Protein AF-A0A920QVP5-F1 (afdb_monomer_lite)

Sequence (103 aa):
MNVLSLTNFWKKDISNYLNSEELILDLLPATHRKVLNTQKNIVSINFMIDKNGKLVQSAHSGKVV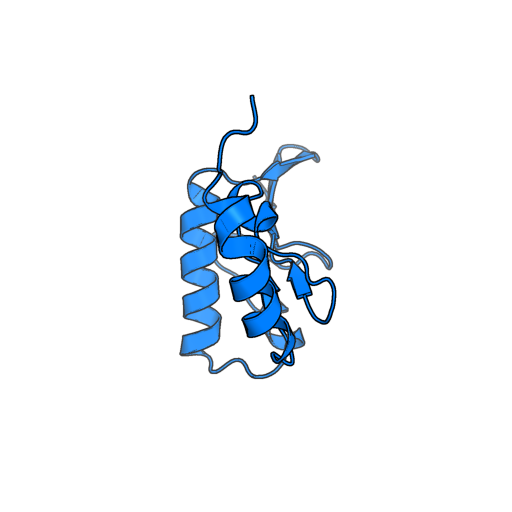KGKFIRFLAQNNIQNINSIKNFEYDGYKWDGHFFIKKM

Secondary structure (DSSP, 8-state):
-----HHHHHHHHHHHHHTT-S-EEE---HHHHTT----TTEEE--EEEEETTEEEE-SHHHHHHHHHHHHHHHHTT--SGGGGGG--BTTEEE-SSSEEEE-

Structure (mmCIF, N/CA/C/O backbone):
data_AF-A0A920QVP5-F1
#
_entry.id   AF-A0A920QVP5-F1
#
loop_
_atom_site.group_PDB
_atom_site.id
_atom_site.type_symbol
_atom_site.label_atom_id
_atom_site.label_alt_id
_atom_site.label_comp_id
_atom_site.label_asym_id
_atom_site.label_entity_id
_atom_site.label_seq_id
_atom_site.pdbx_PDB_ins_code
_atom_site.Cartn_x
_atom_site.Cartn_y
_atom_site.Cartn_z
_atom_site.occupancy
_atom_site.B_iso_or_equiv
_atom_site.auth_seq_id
_atom_site.auth_comp_id
_atom_site.auth_asym_id
_atom_site.auth_atom_id
_atom_site.pdbx_PDB_model_num
ATOM 1 N N . MET A 1 1 ? 28.966 15.685 -8.054 1.00 42.09 1 MET A N 1
ATOM 2 C CA . MET A 1 1 ? 29.360 14.313 -7.671 1.00 42.09 1 MET A CA 1
ATOM 3 C C . MET A 1 1 ? 28.251 13.377 -8.144 1.00 42.09 1 MET A C 1
ATOM 5 O O . MET A 1 1 ? 27.182 13.381 -7.546 1.00 42.09 1 MET A O 1
ATOM 9 N N . ASN A 1 2 ? 28.434 12.677 -9.269 1.00 53.38 2 ASN A N 1
ATOM 10 C CA . ASN A 1 2 ? 27.469 11.669 -9.729 1.00 53.38 2 ASN A CA 1
ATOM 11 C C . ASN A 1 2 ? 27.657 10.422 -8.865 1.00 53.38 2 ASN A C 1
ATOM 13 O O . ASN A 1 2 ? 28.415 9.519 -9.204 1.00 53.38 2 ASN A O 1
ATOM 17 N N . VAL A 1 3 ? 27.032 10.420 -7.689 1.00 60.25 3 VAL A N 1
ATOM 18 C CA . VAL A 1 3 ? 27.023 9.239 -6.831 1.00 60.25 3 VAL A CA 1
ATOM 19 C C . VAL A 1 3 ? 26.119 8.218 -7.512 1.00 60.25 3 VAL A C 1
ATOM 21 O O . VAL A 1 3 ? 24.911 8.437 -7.635 1.00 60.25 3 VAL A O 1
ATOM 24 N N . LEU A 1 4 ? 26.708 7.124 -7.997 1.00 66.19 4 LEU A N 1
ATOM 25 C CA . LEU A 1 4 ? 25.973 5.951 -8.463 1.00 66.19 4 LEU A CA 1
ATOM 26 C C . LEU A 1 4 ? 25.144 5.418 -7.292 1.00 66.19 4 LEU A C 1
ATOM 28 O O . LEU A 1 4 ? 25.635 4.686 -6.437 1.00 66.19 4 LEU A O 1
ATOM 32 N N . SER A 1 5 ? 23.887 5.847 -7.211 1.00 86.31 5 SER A N 1
ATOM 33 C CA . SER A 1 5 ? 22.958 5.329 -6.216 1.00 86.31 5 SER A CA 1
ATOM 34 C C . SER A 1 5 ? 22.372 4.015 -6.716 1.00 86.31 5 SER A C 1
ATOM 36 O O . SER A 1 5 ? 21.990 3.907 -7.883 1.00 86.31 5 SER A O 1
ATOM 38 N N . LEU A 1 6 ? 22.241 3.033 -5.820 1.00 88.31 6 LEU A N 1
ATOM 39 C CA . LEU A 1 6 ? 21.532 1.782 -6.112 1.00 88.31 6 LEU A CA 1
ATOM 40 C C . LEU A 1 6 ? 20.119 2.055 -6.638 1.00 88.31 6 LEU A C 1
ATOM 42 O O . LEU A 1 6 ? 19.646 1.356 -7.526 1.00 88.31 6 LEU A O 1
ATOM 46 N N . THR A 1 7 ? 19.478 3.115 -6.138 1.00 88.44 7 THR A N 1
ATOM 47 C CA . THR A 1 7 ? 18.193 3.590 -6.646 1.00 88.44 7 THR A CA 1
ATOM 48 C C . THR A 1 7 ? 18.269 3.899 -8.135 1.00 88.44 7 THR A C 1
ATOM 50 O O . THR A 1 7 ? 17.463 3.372 -8.885 1.00 88.44 7 THR A O 1
ATOM 53 N N . ASN A 1 8 ? 19.228 4.715 -8.581 1.00 88.94 8 ASN A N 1
ATOM 54 C CA . ASN A 1 8 ? 19.354 5.071 -9.997 1.00 88.94 8 ASN A CA 1
ATOM 55 C C . ASN A 1 8 ? 19.748 3.869 -10.859 1.00 88.94 8 ASN A C 1
ATOM 57 O O . ASN A 1 8 ? 19.247 3.752 -11.973 1.00 88.94 8 ASN A O 1
ATOM 61 N N . PHE A 1 9 ? 20.603 2.988 -10.334 1.00 91.38 9 PHE A N 1
ATOM 62 C CA . PHE A 1 9 ? 21.024 1.770 -11.021 1.00 91.38 9 PHE A CA 1
ATOM 63 C C . PHE A 1 9 ? 19.833 0.839 -11.301 1.00 91.38 9 PHE A C 1
ATOM 65 O O . PHE A 1 9 ? 19.585 0.494 -12.449 1.00 91.38 9 PHE A O 1
ATOM 72 N N . TRP A 1 10 ? 19.034 0.517 -10.278 1.00 91.81 10 TRP A N 1
ATOM 73 C CA . TRP A 1 10 ? 17.922 -0.437 -10.395 1.00 91.81 10 TRP A CA 1
ATOM 74 C C . TRP A 1 10 ? 16.606 0.161 -10.897 1.00 91.81 10 TRP A C 1
ATOM 76 O O . TRP A 1 10 ? 15.673 -0.580 -11.210 1.00 91.81 10 TRP A O 1
ATOM 86 N N . LYS A 1 11 ? 16.497 1.495 -10.974 1.00 90.75 11 LYS A N 1
ATOM 87 C CA . LYS A 1 11 ? 15.243 2.192 -11.302 1.00 90.75 11 LYS A CA 1
ATOM 88 C C . LYS A 1 11 ? 14.605 1.678 -12.586 1.00 90.75 11 LYS A C 1
ATOM 90 O O . LYS A 1 11 ? 13.395 1.459 -12.612 1.00 90.75 11 LYS A O 1
ATOM 95 N N . LYS A 1 12 ? 15.400 1.497 -13.644 1.00 90.81 12 LYS A N 1
ATOM 96 C CA . LYS A 1 12 ? 14.901 1.049 -14.950 1.00 90.81 12 LYS A CA 1
ATOM 97 C C . LYS A 1 12 ? 14.350 -0.375 -14.872 1.00 90.81 12 LYS A C 1
ATOM 99 O O . LYS A 1 12 ? 13.217 -0.599 -15.286 1.00 90.81 12 LYS A O 1
ATOM 104 N N . ASP A 1 13 ? 15.120 -1.298 -14.308 1.00 92.69 13 ASP A N 1
ATOM 105 C CA . ASP A 1 13 ? 14.774 -2.721 -14.302 1.00 92.69 13 ASP A CA 1
ATOM 106 C C . ASP A 1 13 ? 13.554 -3.002 -13.424 1.00 92.69 13 ASP A C 1
ATOM 108 O O . ASP A 1 13 ? 12.603 -3.639 -13.875 1.00 92.69 13 ASP A O 1
ATOM 112 N N . ILE A 1 14 ? 13.519 -2.433 -12.213 1.00 91.69 14 ILE A N 1
ATOM 113 C CA . ILE A 1 14 ? 12.372 -2.572 -11.304 1.00 91.69 14 ILE A CA 1
ATOM 114 C C . ILE A 1 14 ? 11.114 -1.954 -11.923 1.00 91.69 14 ILE A C 1
ATOM 116 O O . ILE A 1 14 ? 10.045 -2.559 -11.879 1.00 91.69 14 ILE A O 1
ATOM 120 N N . SER A 1 15 ? 11.225 -0.766 -12.526 1.00 89.31 15 SER A N 1
ATOM 121 C CA . SER A 1 15 ? 10.061 -0.116 -13.144 1.00 89.31 15 SER A CA 1
ATOM 122 C C . SER A 1 15 ? 9.528 -0.912 -14.333 1.00 89.31 15 SER A C 1
ATOM 124 O O . SER A 1 15 ? 8.317 -1.035 -14.482 1.00 89.31 15 SER A O 1
ATOM 126 N N . ASN A 1 16 ? 10.411 -1.470 -15.164 1.00 90.12 16 ASN A N 1
ATOM 127 C CA . ASN A 1 16 ? 10.011 -2.287 -16.307 1.00 90.12 16 ASN A CA 1
ATOM 128 C C . ASN A 1 16 ? 9.325 -3.585 -15.879 1.00 90.12 16 ASN A C 1
ATOM 130 O O . ASN A 1 16 ? 8.312 -3.938 -16.472 1.00 90.12 16 ASN A O 1
ATOM 134 N N . TYR A 1 17 ? 9.841 -4.252 -14.844 1.00 90.50 17 TYR A N 1
ATOM 135 C CA . TYR A 1 17 ? 9.213 -5.446 -14.277 1.00 90.50 17 TYR A CA 1
ATOM 136 C C . TYR A 1 17 ? 7.780 -5.143 -13.813 1.00 90.50 17 TYR A C 1
ATOM 138 O O . TYR A 1 17 ? 6.821 -5.785 -14.237 1.00 90.50 17 TYR A O 1
ATOM 146 N N . LEU A 1 18 ? 7.627 -4.075 -13.027 1.00 90.31 18 LEU A N 1
ATOM 147 C CA . LEU A 1 18 ? 6.341 -3.676 -12.458 1.00 90.31 18 LEU A CA 1
ATOM 148 C C . LEU A 1 18 ? 5.339 -3.129 -13.487 1.00 90.31 18 LEU A C 1
ATOM 150 O O . LEU A 1 18 ? 4.143 -3.159 -13.233 1.00 90.31 18 LEU A O 1
ATOM 154 N N . ASN A 1 19 ? 5.782 -2.653 -14.654 1.00 88.00 19 ASN A N 1
ATOM 155 C CA . ASN A 1 19 ? 4.877 -2.138 -15.693 1.00 88.00 19 ASN A CA 1
ATOM 156 C C . ASN A 1 19 ? 3.916 -3.192 -16.263 1.00 88.00 19 ASN A C 1
ATOM 158 O O . ASN A 1 19 ? 2.928 -2.815 -16.892 1.00 88.00 19 ASN A O 1
ATOM 162 N N . SER A 1 20 ? 4.230 -4.478 -16.096 1.00 87.81 20 SER A N 1
ATOM 163 C CA . SER A 1 20 ? 3.377 -5.583 -16.543 1.00 87.81 20 SER A CA 1
ATOM 164 C C . SER A 1 20 ? 2.281 -5.960 -15.542 1.00 87.81 20 SER A C 1
ATOM 166 O O . SER A 1 20 ? 1.360 -6.688 -15.901 1.00 87.81 20 SER A O 1
ATOM 168 N N . GLU A 1 21 ? 2.353 -5.444 -14.313 1.00 90.44 21 GLU A N 1
ATOM 169 C CA . GLU A 1 21 ? 1.412 -5.770 -13.246 1.00 90.44 21 GLU A CA 1
ATOM 170 C C . GLU A 1 21 ? 0.087 -5.015 -13.417 1.00 90.44 21 GLU A C 1
AT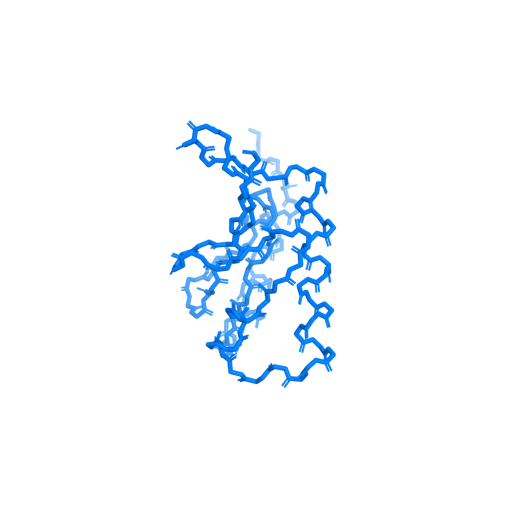OM 172 O O . GLU A 1 21 ? 0.051 -3.814 -13.708 1.00 90.44 21 GLU A O 1
ATOM 177 N N . GLU A 1 22 ? -1.027 -5.711 -13.186 1.00 90.81 22 GLU A N 1
ATOM 178 C CA . GLU A 1 22 ? -2.363 -5.114 -13.275 1.00 90.81 22 GLU A CA 1
ATOM 179 C C . GLU A 1 22 ? -2.606 -4.098 -12.155 1.00 90.81 22 GLU A C 1
ATOM 181 O O . GLU A 1 22 ? -3.228 -3.065 -12.387 1.00 90.81 22 GLU A O 1
ATOM 186 N N . LEU A 1 23 ? -2.103 -4.371 -10.949 1.00 91.00 23 LEU A N 1
ATOM 187 C CA . LEU A 1 23 ? -2.320 -3.558 -9.758 1.00 91.00 23 LEU A CA 1
ATOM 188 C C . LEU A 1 23 ? -1.128 -3.669 -8.809 1.00 91.00 23 LEU A C 1
ATOM 190 O O . LEU A 1 23 ? -0.681 -4.762 -8.470 1.00 91.00 23 LEU A O 1
ATOM 194 N N . ILE A 1 24 ? -0.662 -2.529 -8.306 1.00 91.88 24 ILE A N 1
ATOM 195 C CA . ILE A 1 24 ? 0.449 -2.453 -7.359 1.00 91.88 24 ILE A CA 1
ATOM 196 C C . ILE A 1 24 ? -0.034 -1.770 -6.084 1.00 91.88 24 ILE A C 1
ATOM 198 O O . ILE A 1 24 ? -0.451 -0.611 -6.100 1.00 91.88 24 ILE A O 1
ATOM 202 N N . LEU A 1 25 ? 0.073 -2.459 -4.949 1.00 93.12 25 LEU A N 1
ATOM 203 C CA . LEU A 1 25 ? -0.139 -1.847 -3.637 1.00 93.12 25 LEU A CA 1
ATOM 204 C C . LEU A 1 25 ? 1.188 -1.284 -3.121 1.00 93.12 25 LEU A C 1
ATOM 206 O O . LEU A 1 25 ? 2.091 -2.036 -2.750 1.00 93.12 25 LEU A O 1
ATOM 210 N N . ASP A 1 26 ? 1.317 0.042 -3.076 1.00 92.12 26 ASP A N 1
ATOM 211 C CA . ASP A 1 26 ? 2.530 0.696 -2.582 1.00 92.12 26 ASP A CA 1
ATOM 212 C C . ASP A 1 26 ? 2.492 0.860 -1.058 1.00 92.12 26 ASP A C 1
ATOM 214 O O . ASP A 1 26 ? 1.791 1.716 -0.510 1.00 92.12 26 ASP A O 1
ATOM 218 N N . LEU A 1 27 ? 3.304 0.048 -0.379 1.00 92.31 27 LEU A N 1
ATOM 219 C CA . LEU A 1 27 ? 3.574 0.132 1.056 1.00 92.31 27 LEU A CA 1
ATOM 220 C C . LEU A 1 27 ? 4.989 0.659 1.353 1.00 92.31 27 LEU A C 1
ATOM 222 O O . LEU A 1 27 ? 5.423 0.641 2.512 1.00 92.31 27 LEU A O 1
ATOM 226 N N . LEU A 1 28 ? 5.745 1.124 0.357 1.00 88.88 28 LEU A N 1
ATOM 227 C CA . LEU A 1 28 ? 7.136 1.528 0.544 1.00 88.88 28 LEU A CA 1
ATOM 228 C C . LEU A 1 28 ? 7.249 2.812 1.384 1.00 88.88 28 LEU A C 1
ATOM 230 O O . LEU A 1 28 ? 6.384 3.691 1.352 1.00 88.88 28 LEU A O 1
ATOM 234 N N . PRO A 1 29 ? 8.327 2.970 2.169 1.00 84.94 29 PRO A N 1
ATOM 235 C CA . PRO A 1 29 ? 8.692 4.277 2.693 1.00 84.94 29 PRO A CA 1
ATOM 236 C C . PRO A 1 29 ? 9.208 5.181 1.560 1.00 84.94 29 PRO A C 1
ATOM 238 O O . PRO A 1 29 ? 9.700 4.713 0.530 1.00 84.94 29 PRO A O 1
ATOM 241 N N . ALA A 1 30 ? 9.162 6.497 1.784 1.00 83.25 30 ALA A N 1
ATOM 242 C CA . ALA A 1 30 ? 9.518 7.502 0.778 1.00 83.25 30 ALA A CA 1
ATOM 243 C C . ALA A 1 30 ? 10.945 7.352 0.213 1.00 83.25 30 ALA A C 1
ATOM 245 O O . ALA A 1 30 ? 11.197 7.713 -0.934 1.00 83.25 30 ALA A O 1
ATOM 246 N N . THR A 1 31 ? 11.881 6.806 0.995 1.00 83.69 31 THR A N 1
ATOM 247 C CA . THR A 1 31 ? 13.265 6.558 0.567 1.00 83.69 31 THR A CA 1
ATOM 248 C C . THR A 1 31 ? 13.359 5.499 -0.530 1.00 83.69 31 THR A C 1
ATOM 250 O O . THR A 1 31 ? 14.070 5.712 -1.510 1.00 83.69 31 THR A O 1
ATOM 253 N N . HIS A 1 32 ? 12.617 4.396 -0.400 1.00 87.12 32 HIS A N 1
ATOM 254 C CA . HIS A 1 32 ? 12.620 3.302 -1.376 1.00 87.12 32 HIS A CA 1
ATOM 255 C C . HIS A 1 32 ? 11.703 3.584 -2.566 1.00 87.12 32 HIS A C 1
ATOM 257 O O . HIS A 1 32 ? 12.019 3.174 -3.677 1.00 87.12 32 HIS A O 1
ATOM 263 N N . ARG A 1 33 ? 10.637 4.373 -2.378 1.00 87.81 33 ARG A N 1
ATOM 264 C CA . ARG A 1 33 ? 9.708 4.752 -3.457 1.00 87.81 33 ARG A CA 1
ATOM 265 C C . ARG A 1 33 ? 10.393 5.413 -4.658 1.00 87.81 33 ARG A C 1
ATOM 267 O O . ARG A 1 33 ? 9.923 5.271 -5.777 1.00 87.81 33 ARG A O 1
ATOM 274 N N . LYS A 1 34 ? 11.531 6.090 -4.458 1.00 86.81 34 LYS A N 1
ATOM 275 C CA . LYS A 1 34 ? 12.294 6.769 -5.526 1.00 86.81 34 LYS A CA 1
ATOM 276 C C . LYS A 1 34 ? 12.755 5.841 -6.662 1.00 86.81 34 LYS A C 1
ATOM 278 O O . LYS A 1 34 ? 13.093 6.338 -7.739 1.00 86.81 34 LYS A O 1
ATOM 283 N N . VAL A 1 35 ? 12.794 4.528 -6.415 1.00 87.25 35 VAL A N 1
ATOM 284 C CA . VAL A 1 35 ? 13.153 3.513 -7.416 1.00 87.25 35 VAL A CA 1
ATOM 285 C C . VAL A 1 35 ? 12.017 3.226 -8.400 1.00 87.25 35 VAL A C 1
ATOM 287 O O . VAL A 1 35 ? 12.267 2.700 -9.478 1.00 87.25 35 VAL A O 1
ATOM 290 N N . LEU A 1 36 ? 10.780 3.592 -8.055 1.00 84.75 36 LEU A N 1
ATOM 291 C CA . LEU A 1 36 ? 9.618 3.399 -8.910 1.00 84.75 36 LEU A CA 1
ATOM 292 C C . LEU A 1 36 ? 9.514 4.565 -9.898 1.00 84.75 36 LEU A C 1
ATOM 294 O O . LEU A 1 36 ? 9.476 5.732 -9.506 1.00 84.75 36 LEU A O 1
ATOM 298 N N . ASN A 1 37 ? 9.481 4.243 -11.189 1.00 81.06 37 ASN A N 1
ATOM 299 C CA . ASN A 1 37 ? 9.238 5.180 -12.286 1.00 81.06 37 ASN A CA 1
ATOM 300 C C . ASN A 1 37 ? 7.981 4.815 -13.084 1.00 81.06 37 ASN A C 1
ATOM 302 O O . ASN A 1 37 ? 7.908 5.069 -14.283 1.00 81.06 37 ASN A O 1
ATOM 306 N N . THR A 1 38 ? 7.017 4.168 -12.435 1.00 69.19 38 THR A N 1
ATOM 307 C CA . THR A 1 38 ? 5.717 3.860 -13.023 1.00 69.19 38 THR A CA 1
ATOM 308 C C . THR A 1 38 ? 4.631 4.540 -12.208 1.00 69.19 38 THR A C 1
ATOM 310 O O . THR A 1 38 ? 4.729 4.629 -10.987 1.00 69.19 38 THR A O 1
ATOM 313 N N . GLN A 1 39 ? 3.643 5.100 -12.897 1.00 69.44 39 GLN A N 1
ATOM 314 C CA . GLN A 1 39 ? 2.481 5.752 -12.285 1.00 69.44 39 GLN A CA 1
ATOM 315 C C . GLN A 1 39 ? 1.184 5.000 -12.588 1.00 69.44 39 GLN A C 1
ATOM 317 O O . GLN A 1 39 ? 0.122 5.386 -12.106 1.00 69.44 39 GLN A O 1
ATOM 322 N N . LYS A 1 40 ? 1.249 3.938 -13.399 1.00 77.75 40 LYS A N 1
ATOM 323 C CA . LYS A 1 40 ? 0.064 3.170 -13.766 1.00 77.75 40 LYS A CA 1
ATOM 324 C C . LYS A 1 40 ? -0.286 2.213 -12.631 1.00 77.75 40 LYS A C 1
ATOM 326 O O . LYS A 1 40 ? 0.594 1.563 -12.079 1.00 77.75 40 LYS A O 1
ATOM 331 N N . ASN A 1 41 ? -1.573 2.158 -12.303 1.00 85.31 41 ASN A N 1
ATOM 332 C CA . ASN A 1 41 ? -2.183 1.149 -11.438 1.00 85.31 41 ASN A CA 1
ATOM 333 C C . ASN A 1 41 ? -1.569 1.005 -10.030 1.00 85.31 41 ASN A C 1
ATOM 335 O O . ASN A 1 41 ? -1.617 -0.070 -9.437 1.00 85.31 41 ASN A O 1
ATOM 339 N N . ILE A 1 42 ? -1.005 2.080 -9.469 1.00 90.31 42 ILE A N 1
ATOM 340 C CA . ILE A 1 42 ? -0.498 2.084 -8.091 1.00 90.31 42 ILE A CA 1
ATOM 341 C C . ILE A 1 42 ? -1.572 2.603 -7.133 1.00 90.31 42 ILE A C 1
ATOM 343 O O . ILE A 1 42 ? -2.075 3.715 -7.292 1.00 90.31 42 ILE A O 1
ATOM 347 N N . VAL A 1 43 ? -1.840 1.847 -6.070 1.00 91.25 43 VAL A N 1
ATOM 348 C CA . VAL A 1 43 ? -2.644 2.279 -4.921 1.00 91.25 43 VAL A CA 1
ATOM 349 C C . VAL A 1 43 ? -1.730 2.420 -3.708 1.00 91.25 43 VAL A C 1
ATOM 351 O O . VAL A 1 43 ? -1.170 1.445 -3.211 1.00 91.25 43 VAL A O 1
ATOM 354 N N . SER A 1 44 ? -1.564 3.651 -3.222 1.00 90.88 44 SER A N 1
ATOM 355 C CA . SER A 1 44 ? -0.748 3.927 -2.034 1.00 90.88 44 SER A CA 1
ATOM 356 C C . SER A 1 44 ? -1.492 3.559 -0.752 1.00 90.88 44 SER A C 1
ATOM 358 O O . SER A 1 44 ? -2.557 4.106 -0.474 1.00 90.88 44 SER A O 1
ATOM 360 N N . ILE A 1 45 ? -0.896 2.697 0.072 1.00 93.19 45 ILE A N 1
ATOM 361 C CA . ILE A 1 45 ? -1.457 2.288 1.363 1.00 93.19 45 ILE A CA 1
ATOM 362 C C . ILE A 1 45 ? -0.690 2.983 2.488 1.00 93.19 45 ILE A C 1
ATOM 364 O O . ILE A 1 45 ? 0.462 2.656 2.791 1.00 93.19 45 ILE A O 1
ATOM 368 N N . ASN A 1 46 ? -1.343 3.955 3.128 1.00 91.94 46 ASN A N 1
ATOM 369 C CA . ASN A 1 46 ? -0.745 4.762 4.187 1.00 91.94 46 ASN A CA 1
ATOM 370 C C . ASN A 1 46 ? -1.435 4.533 5.534 1.00 91.94 46 ASN A C 1
ATOM 372 O O . ASN A 1 46 ? -2.662 4.545 5.628 1.00 91.94 46 ASN A O 1
ATOM 376 N N . PHE A 1 47 ? -0.615 4.383 6.575 1.00 92.94 47 PHE A N 1
ATOM 377 C CA . PHE A 1 47 ? -1.046 4.227 7.961 1.00 92.94 47 PHE A CA 1
ATOM 378 C C . PHE A 1 47 ? -0.664 5.473 8.757 1.00 92.94 47 PHE A C 1
ATOM 380 O O . PHE A 1 47 ? 0.522 5.737 8.995 1.00 92.94 47 PHE A O 1
ATOM 387 N N . MET A 1 48 ? -1.677 6.225 9.166 1.00 92.62 48 MET A N 1
ATOM 388 C CA . MET A 1 48 ? -1.547 7.524 9.814 1.00 92.62 48 MET A CA 1
ATOM 389 C C . MET A 1 48 ? -2.052 7.448 11.252 1.00 92.62 48 MET A C 1
ATOM 391 O O . MET A 1 48 ? -2.974 6.702 11.574 1.00 92.62 48 MET A O 1
ATOM 395 N N . ILE A 1 49 ? -1.439 8.232 12.124 1.00 92.56 49 ILE A N 1
ATOM 396 C CA . ILE A 1 49 ? -1.909 8.448 13.484 1.00 92.56 49 ILE A CA 1
ATOM 397 C C . ILE A 1 49 ? -2.487 9.855 13.537 1.00 92.56 49 ILE A C 1
ATOM 399 O O . ILE A 1 49 ? -1.803 10.806 13.161 1.00 92.56 49 ILE A O 1
ATOM 403 N N . ASP A 1 50 ? -3.721 9.980 14.006 1.00 92.44 50 ASP A N 1
ATOM 404 C CA . ASP A 1 50 ? -4.313 11.271 14.329 1.00 92.44 50 ASP A CA 1
ATOM 405 C C . ASP A 1 50 ? -3.894 11.670 15.747 1.00 92.44 50 ASP A C 1
ATOM 407 O O . ASP A 1 50 ? -4.213 10.979 16.715 1.00 92.44 50 ASP A O 1
ATOM 411 N N . LYS A 1 51 ? -3.125 12.757 15.850 1.00 90.62 51 LYS A N 1
ATOM 412 C CA . LYS A 1 51 ? -2.749 13.391 17.114 1.00 90.62 51 LYS A CA 1
ATOM 413 C C . LYS A 1 51 ? -3.398 14.767 17.171 1.00 90.62 51 LYS A C 1
ATOM 415 O O . LYS A 1 51 ? -2.883 15.707 16.563 1.00 90.62 51 LYS A O 1
ATOM 420 N N . ASN A 1 52 ? -4.498 14.886 17.912 1.00 87.81 52 ASN A N 1
ATOM 421 C CA . ASN A 1 52 ? -5.236 16.139 18.115 1.00 87.81 52 ASN A CA 1
ATOM 422 C C . ASN A 1 52 ? -5.621 16.849 16.798 1.00 87.81 52 ASN A C 1
ATOM 424 O O . ASN A 1 52 ? -5.432 18.057 16.662 1.00 87.81 52 ASN A O 1
ATOM 428 N N . GLY A 1 53 ? -6.113 16.102 15.806 1.00 87.88 53 GLY A N 1
ATOM 429 C CA . GLY A 1 53 ? -6.517 16.626 14.497 1.00 87.88 53 GLY A CA 1
ATOM 430 C C . GLY A 1 53 ? -5.379 16.726 13.478 1.00 87.88 53 GLY A C 1
ATOM 431 O O . GLY A 1 53 ? -5.603 17.159 12.347 1.00 87.88 53 GLY A O 1
ATOM 432 N N . LYS A 1 54 ? -4.150 16.331 13.842 1.00 91.19 54 LYS A N 1
ATOM 433 C CA . LYS A 1 54 ? -2.996 16.308 12.936 1.00 91.19 54 LYS A CA 1
ATOM 434 C C . LYS A 1 54 ? -2.590 14.879 12.594 1.00 91.19 54 LYS A C 1
ATOM 436 O O . LYS A 1 54 ? -2.129 14.126 13.452 1.00 91.19 54 LYS A O 1
ATOM 441 N N . LEU A 1 55 ? -2.654 14.549 11.305 1.00 91.06 55 LEU A N 1
ATOM 442 C CA . LEU A 1 55 ? -2.203 13.261 10.782 1.00 91.06 55 LEU A CA 1
ATOM 443 C C . LEU A 1 55 ? -0.675 13.202 10.697 1.00 91.06 55 LEU A C 1
ATOM 445 O O . LEU A 1 55 ? -0.037 14.008 10.017 1.00 91.06 55 LEU A O 1
ATOM 449 N N . VAL A 1 56 ? -0.084 12.211 11.358 1.00 89.81 56 VAL A N 1
ATOM 450 C CA . VAL A 1 56 ? 1.357 11.931 11.323 1.00 89.81 56 VAL A CA 1
ATOM 451 C C . VAL A 1 56 ? 1.622 10.482 10.930 1.00 89.81 56 VAL A C 1
ATOM 453 O O . VAL A 1 56 ? 0.863 9.582 11.282 1.00 89.81 56 VAL A O 1
ATOM 456 N N . GLN A 1 57 ? 2.713 10.228 10.204 1.00 82.50 57 GLN A N 1
ATOM 457 C CA . GLN A 1 57 ? 3.100 8.853 9.885 1.00 82.50 57 GLN A CA 1
ATOM 458 C C . GLN A 1 57 ? 3.587 8.117 11.133 1.00 82.50 57 GLN A C 1
ATOM 460 O O . GLN A 1 57 ? 4.337 8.649 11.955 1.00 82.50 57 GLN A O 1
ATOM 465 N N . SER A 1 58 ? 3.197 6.853 11.248 1.00 71.62 58 SER A N 1
ATOM 466 C CA . SER A 1 58 ? 3.689 5.966 12.293 1.00 71.62 58 SER A CA 1
ATOM 467 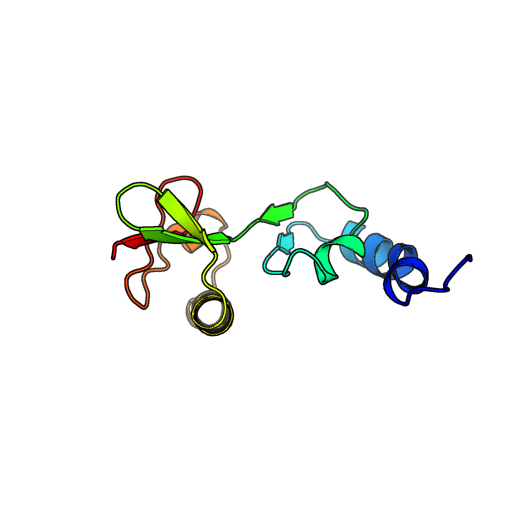C C . SER A 1 58 ? 5.095 5.460 11.934 1.00 71.62 58 SER A C 1
ATOM 469 O O . SER A 1 58 ? 5.269 4.701 10.988 1.00 71.62 58 SER A O 1
ATOM 471 N N . ALA A 1 59 ? 6.129 5.872 12.674 1.00 72.19 59 ALA A N 1
ATOM 472 C CA . ALA A 1 59 ? 7.508 5.464 12.373 1.00 72.19 59 ALA A CA 1
ATOM 473 C C . ALA A 1 59 ? 7.749 3.964 12.652 1.00 72.19 59 ALA A C 1
ATOM 475 O O . ALA A 1 59 ? 7.843 3.156 11.729 1.00 72.19 59 ALA A O 1
ATOM 476 N N . HIS A 1 60 ? 7.812 3.569 13.930 1.00 72.81 60 HIS A N 1
ATOM 477 C CA . HIS A 1 60 ? 8.002 2.165 14.317 1.00 72.81 60 HIS A CA 1
ATOM 478 C C . HIS A 1 60 ? 6.728 1.340 14.117 1.00 72.81 60 HIS A C 1
ATOM 480 O O . HIS A 1 60 ? 6.756 0.306 13.448 1.00 72.81 60 HIS A O 1
ATOM 486 N N . SER A 1 61 ? 5.593 1.832 14.621 1.00 77.19 61 SER A N 1
ATOM 487 C CA . SER A 1 61 ? 4.307 1.133 14.516 1.00 77.19 61 SER A CA 1
ATOM 488 C C . SER A 1 61 ? 3.845 0.963 13.066 1.00 77.19 61 SER A C 1
ATOM 490 O O . SER A 1 61 ? 3.139 0.004 12.762 1.00 77.19 61 SER A O 1
ATOM 492 N N . GLY A 1 62 ? 4.302 1.833 12.158 1.00 83.31 62 GLY A N 1
ATOM 493 C CA . GLY A 1 62 ? 3.986 1.761 10.733 1.00 83.31 62 GLY A CA 1
ATOM 494 C C . GLY A 1 62 ? 4.557 0.525 10.056 1.00 83.31 62 GLY A C 1
ATOM 495 O 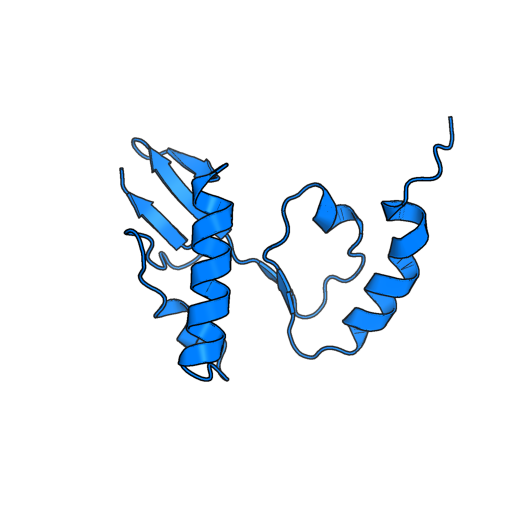O . GLY A 1 62 ? 3.916 -0.049 9.182 1.00 83.31 62 GLY A O 1
ATOM 496 N N . LYS A 1 63 ? 5.738 0.056 10.476 1.00 87.38 63 LYS A N 1
ATOM 497 C CA . LYS A 1 63 ? 6.324 -1.174 9.921 1.00 87.38 63 LYS A CA 1
ATOM 498 C C . LYS A 1 63 ? 5.532 -2.408 10.350 1.00 87.38 63 LYS A C 1
ATOM 500 O O . LYS A 1 63 ? 5.253 -3.274 9.526 1.00 87.38 63 LYS A O 1
ATOM 505 N N . VAL A 1 64 ? 5.127 -2.455 11.619 1.00 91.44 64 VAL A N 1
ATOM 506 C CA . VAL A 1 64 ? 4.354 -3.576 12.175 1.00 91.44 64 VAL A CA 1
ATOM 507 C C . VAL A 1 64 ? 2.978 -3.668 11.517 1.00 91.44 64 VAL A C 1
ATOM 509 O O . VAL A 1 64 ? 2.595 -4.743 11.058 1.00 91.44 64 VAL A O 1
ATOM 512 N N . VAL A 1 65 ? 2.252 -2.549 11.408 1.00 93.56 65 VAL A N 1
ATOM 513 C CA . VAL A 1 65 ? 0.909 -2.555 10.806 1.00 93.56 65 VAL A CA 1
ATOM 514 C C . VAL A 1 65 ? 0.945 -2.898 9.313 1.00 93.56 65 VAL A C 1
ATOM 516 O O . VAL A 1 65 ? 0.082 -3.634 8.853 1.00 93.56 65 VAL A O 1
ATOM 519 N N . LYS A 1 66 ? 1.981 -2.484 8.567 1.00 94.00 66 LYS A N 1
ATOM 520 C CA . LYS A 1 66 ? 2.169 -2.899 7.164 1.00 94.00 66 LYS A CA 1
ATOM 521 C C . LYS A 1 66 ? 2.325 -4.415 7.030 1.00 94.00 66 LYS A C 1
ATOM 523 O O . LYS A 1 66 ? 1.698 -5.019 6.166 1.00 94.00 66 LYS A O 1
ATOM 528 N N . GLY A 1 67 ? 3.105 -5.041 7.914 1.00 94.81 67 GLY A N 1
ATOM 529 C CA . GLY A 1 67 ? 3.216 -6.502 7.964 1.00 94.81 67 GLY A CA 1
ATOM 530 C C . GLY A 1 67 ? 1.879 -7.176 8.287 1.00 94.81 67 GLY A C 1
ATOM 531 O O . GLY A 1 67 ? 1.492 -8.133 7.618 1.00 94.81 67 GLY A O 1
ATOM 532 N N . LYS A 1 68 ? 1.130 -6.639 9.262 1.00 96.00 68 LYS A N 1
ATOM 533 C CA . LYS A 1 68 ? -0.226 -7.114 9.591 1.00 96.00 68 LYS A CA 1
ATOM 534 C C . LYS A 1 68 ? -1.193 -6.962 8.418 1.00 96.00 68 LYS A C 1
ATOM 536 O O . LYS A 1 68 ? -1.990 -7.863 8.189 1.00 96.00 68 LYS A O 1
ATOM 541 N N . PHE A 1 69 ? -1.097 -5.874 7.660 1.00 96.75 69 PHE A N 1
ATOM 542 C CA . PHE A 1 69 ? -1.906 -5.639 6.467 1.00 96.75 69 PHE A CA 1
ATOM 543 C C . PHE A 1 69 ? -1.626 -6.675 5.380 1.00 96.75 69 PHE A C 1
ATOM 545 O O . PHE A 1 69 ? -2.557 -7.316 4.908 1.00 96.75 69 PHE A O 1
ATOM 552 N N . ILE A 1 70 ? -0.355 -6.923 5.049 1.00 96.50 70 ILE A N 1
ATOM 553 C CA . ILE A 1 70 ? 0.020 -7.961 4.073 1.00 96.50 70 ILE A CA 1
ATOM 554 C C . ILE A 1 70 ? -0.481 -9.336 4.534 1.00 96.50 70 ILE A C 1
ATOM 556 O O . ILE A 1 70 ? -1.071 -10.081 3.752 1.00 96.50 70 ILE A O 1
ATOM 560 N N . ARG A 1 71 ? -0.308 -9.655 5.823 1.00 97.56 71 ARG A N 1
ATOM 561 C CA . ARG A 1 71 ? -0.829 -10.891 6.415 1.00 97.56 71 ARG A CA 1
ATOM 562 C C . ARG A 1 71 ? -2.351 -10.986 6.287 1.00 97.56 71 ARG A C 1
ATOM 564 O O . ARG A 1 71 ? -2.846 -12.045 5.921 1.00 97.56 71 ARG A O 1
ATOM 571 N N . PHE A 1 72 ? -3.084 -9.909 6.561 1.00 97.50 72 PHE A N 1
ATOM 572 C CA . PHE A 1 72 ? -4.536 -9.855 6.396 1.00 97.50 72 PHE A CA 1
ATOM 573 C C . PHE A 1 72 ? -4.952 -10.134 4.946 1.00 97.50 72 PHE A C 1
ATOM 575 O O . PHE A 1 72 ? -5.844 -10.955 4.736 1.00 97.50 72 PHE A O 1
ATOM 582 N N . LEU A 1 73 ? -4.285 -9.516 3.962 1.00 97.12 73 LEU A N 1
ATOM 583 C CA . LEU A 1 73 ? -4.567 -9.764 2.545 1.00 97.12 73 LEU A CA 1
ATOM 584 C C . LEU A 1 73 ? -4.396 -11.245 2.192 1.00 97.12 73 LEU A C 1
ATOM 586 O O . LEU A 1 73 ? -5.285 -11.840 1.585 1.00 97.12 73 LEU A O 1
ATOM 590 N N . ALA A 1 74 ? -3.281 -11.841 2.622 1.00 97.06 74 ALA A N 1
ATOM 591 C CA . ALA A 1 74 ? -2.962 -13.235 2.341 1.00 97.06 74 ALA A CA 1
ATOM 592 C C . ALA A 1 74 ? -3.920 -14.211 3.046 1.00 97.06 74 ALA A C 1
ATOM 594 O O . ALA A 1 74 ? -4.453 -15.117 2.413 1.00 97.06 74 ALA A O 1
ATOM 595 N N . GLN A 1 75 ? -4.179 -14.020 4.345 1.00 97.75 75 GLN A N 1
ATOM 596 C CA . GLN A 1 75 ? -5.018 -14.932 5.133 1.00 97.75 75 GLN A CA 1
ATOM 597 C C . GLN A 1 75 ? -6.485 -14.931 4.697 1.00 97.75 75 GLN A C 1
ATOM 599 O O . GLN A 1 75 ? -7.149 -15.955 4.820 1.00 97.75 75 GLN A O 1
ATOM 604 N N . ASN A 1 76 ? -6.985 -13.801 4.194 1.00 97.00 76 ASN A N 1
ATOM 605 C CA . ASN A 1 76 ? -8.369 -13.673 3.734 1.00 97.00 76 ASN A CA 1
ATOM 606 C C . ASN A 1 76 ? -8.507 -13.852 2.217 1.00 97.00 76 ASN A C 1
ATOM 608 O O . ASN A 1 76 ? -9.594 -13.642 1.688 1.00 97.00 76 ASN A O 1
ATOM 612 N N . ASN A 1 77 ? -7.417 -14.213 1.526 1.00 96.19 77 ASN A N 1
ATOM 613 C CA . ASN A 1 77 ? -7.364 -14.349 0.073 1.00 96.19 77 ASN A CA 1
ATOM 614 C C . ASN A 1 77 ? -8.037 -13.163 -0.646 1.00 96.19 77 ASN A C 1
ATOM 616 O O . ASN A 1 77 ? -8.971 -13.328 -1.430 1.00 96.19 77 ASN A O 1
ATOM 620 N N . ILE A 1 78 ? -7.615 -11.943 -0.308 1.00 95.69 78 ILE A N 1
ATOM 621 C CA . ILE A 1 78 ? -8.244 -10.727 -0.823 1.00 95.69 78 ILE A CA 1
ATOM 622 C C . ILE A 1 78 ? -7.949 -10.578 -2.319 1.00 95.69 78 ILE A C 1
ATOM 624 O O . ILE A 1 78 ? -6.817 -10.310 -2.705 1.00 95.69 78 ILE A O 1
ATOM 628 N N . GLN A 1 79 ? -8.993 -10.700 -3.141 1.00 93.56 79 GLN A N 1
ATOM 629 C CA . GLN A 1 79 ? -8.924 -10.558 -4.604 1.00 93.56 79 GLN A CA 1
ATOM 630 C C . GLN A 1 79 ? -9.524 -9.237 -5.113 1.00 93.56 79 GLN A C 1
ATOM 632 O O . GLN A 1 79 ? -9.413 -8.908 -6.288 1.00 93.56 79 GLN A O 1
ATOM 637 N N . ASN A 1 80 ? -10.186 -8.465 -4.244 1.00 93.31 80 ASN A N 1
ATOM 638 C CA . ASN A 1 80 ? -10.830 -7.206 -4.611 1.00 93.31 80 ASN A CA 1
ATOM 639 C C . ASN A 1 80 ? -10.236 -6.045 -3.814 1.00 93.31 80 ASN A C 1
ATOM 641 O O . ASN A 1 80 ? -10.193 -6.079 -2.581 1.00 93.31 80 ASN A O 1
ATOM 645 N N . ILE A 1 81 ? -9.842 -4.981 -4.517 1.00 90.94 81 ILE A N 1
ATOM 646 C CA . ILE A 1 81 ? -9.256 -3.791 -3.899 1.00 90.94 81 ILE A CA 1
ATOM 647 C C . ILE A 1 81 ? -10.183 -3.135 -2.870 1.00 90.94 81 ILE A C 1
ATOM 649 O O . ILE A 1 81 ? -9.717 -2.588 -1.879 1.00 90.94 81 ILE A O 1
ATOM 653 N N . ASN A 1 82 ? -11.502 -3.217 -3.040 1.00 92.62 82 ASN A N 1
ATOM 654 C CA . ASN A 1 82 ? -12.439 -2.662 -2.067 1.00 92.62 82 ASN A CA 1
ATOM 655 C C . ASN A 1 82 ? -12.417 -3.415 -0.734 1.00 92.62 82 ASN A C 1
ATOM 657 O O . ASN A 1 82 ? -12.656 -2.804 0.305 1.00 92.62 82 ASN A O 1
ATOM 661 N N . SER A 1 83 ? -12.075 -4.703 -0.739 1.00 95.06 83 SER A N 1
ATOM 662 C CA . SER A 1 83 ? -12.037 -5.525 0.470 1.00 95.06 83 SER A CA 1
ATOM 663 C C . SER A 1 83 ? -10.866 -5.176 1.391 1.00 95.06 83 SER A C 1
ATOM 665 O O . SER A 1 83 ? -10.918 -5.506 2.574 1.00 95.06 83 SER A O 1
ATOM 667 N N . ILE A 1 84 ? -9.843 -4.4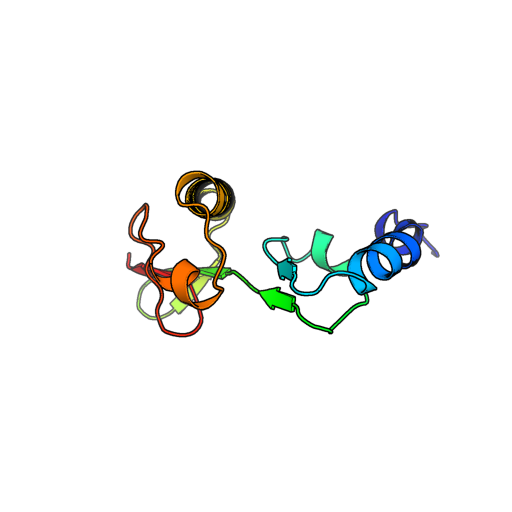48 0.913 1.00 94.94 84 ILE A N 1
ATOM 668 C CA . ILE A 1 84 ? -8.750 -3.978 1.782 1.00 94.94 84 ILE A CA 1
ATOM 669 C C . ILE A 1 84 ? -9.257 -3.028 2.872 1.00 94.94 84 ILE A C 1
ATOM 671 O O . ILE A 1 84 ? -8.655 -2.944 3.938 1.00 94.94 84 ILE A O 1
ATOM 675 N N . LYS A 1 85 ? -10.366 -2.318 2.612 1.00 95.06 85 LYS A N 1
ATOM 676 C CA . LYS A 1 85 ? -10.975 -1.344 3.532 1.00 95.06 85 LYS A CA 1
ATOM 677 C C . LYS A 1 85 ? -11.476 -2.005 4.819 1.00 95.06 85 LYS A C 1
ATOM 679 O O . LYS A 1 85 ? -11.601 -1.329 5.833 1.00 95.06 85 LYS A O 1
ATOM 684 N N . ASN A 1 86 ? -11.695 -3.321 4.782 1.00 95.50 86 ASN A N 1
ATOM 685 C CA . ASN A 1 86 ? -12.094 -4.132 5.931 1.00 95.50 86 ASN A CA 1
ATOM 686 C C . ASN A 1 86 ? -10.925 -4.433 6.884 1.00 95.50 86 ASN A C 1
ATOM 688 O O . ASN A 1 86 ? -11.124 -5.078 7.911 1.00 95.50 86 ASN A O 1
ATOM 692 N N . PHE A 1 87 ? -9.702 -4.002 6.559 1.00 96.62 87 PHE A N 1
ATOM 693 C CA . PHE A 1 87 ? -8.579 -4.097 7.479 1.00 96.62 87 PHE A CA 1
ATOM 694 C C . PHE A 1 87 ? -8.815 -3.206 8.706 1.00 96.62 87 PHE A C 1
ATOM 696 O O . PHE A 1 87 ? -8.791 -1.977 8.613 1.00 96.62 87 PHE A O 1
ATOM 703 N N . GLU A 1 88 ? -8.978 -3.842 9.864 1.00 95.56 88 GLU A N 1
ATOM 704 C CA . GLU A 1 88 ? -9.089 -3.177 11.159 1.00 95.56 88 GLU A CA 1
ATOM 705 C C . GLU A 1 88 ? -8.205 -3.886 12.196 1.00 95.56 88 GLU A C 1
ATOM 707 O O . GLU A 1 88 ? -8.575 -4.909 12.765 1.00 95.56 88 GLU A O 1
ATOM 712 N N . TYR A 1 89 ? -7.004 -3.351 12.435 1.00 93.56 89 TYR A N 1
ATOM 713 C CA . TYR A 1 89 ? -6.050 -3.885 13.416 1.00 93.56 89 TYR A CA 1
ATOM 714 C C . TYR A 1 89 ? -5.333 -2.756 14.150 1.00 93.56 89 TYR A C 1
ATOM 716 O O . TYR A 1 89 ? -5.076 -1.696 13.588 1.00 93.56 89 TYR A O 1
ATOM 724 N N . ASP A 1 90 ? -4.965 -2.990 15.412 1.00 90.44 90 ASP A N 1
ATOM 725 C CA . ASP A 1 90 ? -4.247 -2.036 16.275 1.00 90.44 90 ASP A CA 1
ATOM 726 C C . ASP A 1 90 ? -4.906 -0.645 16.376 1.00 90.44 90 ASP A C 1
ATOM 728 O O . ASP A 1 90 ? -4.227 0.344 16.678 1.00 90.44 90 ASP A O 1
ATOM 732 N N . GLY A 1 91 ? -6.219 -0.568 16.132 1.00 92.56 91 GLY A N 1
ATOM 733 C CA . GLY A 1 91 ? -7.001 0.668 16.109 1.00 92.56 91 GLY A CA 1
ATOM 734 C C . GLY A 1 91 ? -6.929 1.458 14.798 1.00 92.56 91 GLY A C 1
ATOM 735 O O . GLY A 1 91 ? -7.485 2.550 14.741 1.00 92.56 91 GLY A O 1
ATOM 736 N N . TYR A 1 92 ? -6.259 0.943 13.763 1.00 94.75 92 TYR A N 1
ATOM 737 C CA . TYR A 1 92 ? -6.301 1.526 12.423 1.00 94.75 92 TYR A CA 1
ATOM 738 C C . TYR A 1 92 ? -7.591 1.130 11.708 1.00 94.75 92 TYR A C 1
ATOM 740 O O . TYR A 1 92 ? -7.911 -0.055 11.654 1.00 94.75 92 TYR A O 1
ATOM 748 N N . LYS A 1 93 ? -8.284 2.108 11.122 1.00 95.19 93 LYS A N 1
ATOM 749 C CA . LYS A 1 93 ? -9.482 1.910 10.293 1.00 95.19 93 LYS A CA 1
ATOM 750 C C . LYS A 1 93 ? -9.399 2.746 9.026 1.00 95.19 93 LYS A C 1
ATOM 752 O O . LYS A 1 93 ? -8.767 3.800 9.032 1.00 95.19 93 LYS A O 1
ATOM 757 N N . TRP A 1 94 ? -10.044 2.289 7.959 1.00 95.44 94 TRP A N 1
ATOM 758 C CA . TRP A 1 94 ? -10.156 3.061 6.725 1.00 95.44 94 TRP A CA 1
ATOM 759 C C . TRP A 1 94 ? -11.015 4.319 6.935 1.00 95.44 94 TRP A C 1
ATOM 761 O O . TRP A 1 94 ? -12.145 4.210 7.407 1.00 95.44 94 TRP A O 1
ATOM 771 N N . ASP A 1 95 ? -10.499 5.497 6.578 1.00 93.38 95 ASP A N 1
ATOM 772 C CA . ASP A 1 95 ? -11.216 6.783 6.687 1.00 93.38 95 ASP A CA 1
ATOM 773 C C . ASP A 1 95 ? -11.819 7.273 5.352 1.00 93.38 95 ASP A C 1
ATOM 775 O O . ASP A 1 95 ? -12.482 8.306 5.315 1.00 93.38 95 ASP A O 1
ATOM 779 N N . GLY A 1 96 ? -11.580 6.548 4.251 1.00 90.88 96 GLY A N 1
ATOM 780 C CA . GLY A 1 96 ? -11.894 6.984 2.884 1.00 90.88 96 GLY A CA 1
ATOM 781 C C . GLY A 1 96 ? -10.659 7.209 2.005 1.00 90.88 96 GLY A C 1
ATOM 782 O O . GLY A 1 96 ? -10.757 7.076 0.786 1.00 90.88 96 GLY A O 1
ATOM 783 N N . HIS A 1 97 ? -9.505 7.479 2.611 1.00 90.31 97 HIS A N 1
ATOM 784 C CA . HIS A 1 97 ? -8.250 7.822 1.943 1.00 90.31 97 HIS A CA 1
ATOM 785 C C . HIS A 1 97 ? -7.011 7.154 2.582 1.00 90.31 97 HIS A C 1
ATOM 787 O O . HIS A 1 97 ? -6.089 6.734 1.881 1.00 90.31 97 HIS A O 1
ATOM 793 N N . PHE A 1 98 ? -6.978 7.024 3.906 1.00 92.88 98 PHE A N 1
ATOM 794 C CA . PHE A 1 98 ? -5.912 6.449 4.716 1.00 92.88 98 PHE A CA 1
ATOM 795 C C . PHE A 1 98 ? -6.455 5.460 5.753 1.00 92.88 98 PHE A C 1
ATOM 797 O O . PHE A 1 98 ? -7.625 5.472 6.130 1.00 92.88 98 PHE A O 1
ATOM 804 N N . PHE A 1 99 ? -5.562 4.626 6.285 1.00 94.62 99 PHE A N 1
ATOM 805 C CA . PHE A 1 99 ? -5.833 3.904 7.521 1.00 94.62 99 PHE A CA 1
ATOM 806 C C . PHE A 1 99 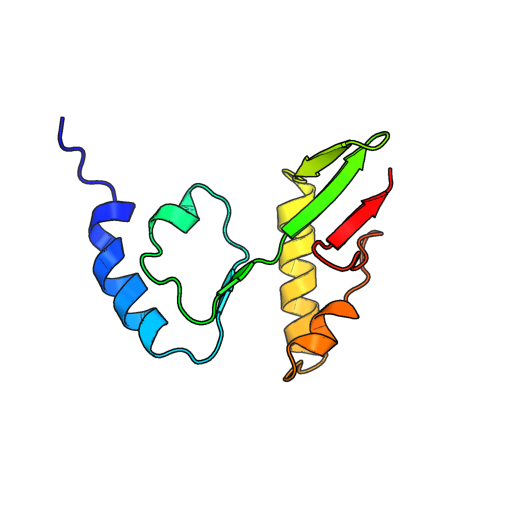? -5.422 4.778 8.705 1.00 94.62 99 PHE A C 1
ATOM 808 O O . PHE A 1 99 ? -4.229 5.023 8.903 1.00 94.62 99 PHE A O 1
ATOM 815 N N . ILE A 1 100 ? -6.391 5.251 9.489 1.00 94.31 100 ILE A N 1
ATOM 816 C CA . ILE A 1 100 ? -6.164 6.148 10.627 1.00 94.31 100 ILE A CA 1
ATOM 817 C C . ILE A 1 100 ? -6.319 5.399 11.942 1.00 94.31 100 ILE A C 1
ATOM 819 O O . ILE A 1 100 ? -7.319 4.723 12.174 1.00 94.31 100 ILE A O 1
ATOM 823 N N . LYS A 1 101 ? -5.345 5.599 12.830 1.00 93.56 101 LYS A N 1
ATOM 824 C CA . LYS A 1 101 ? -5.454 5.308 14.257 1.00 93.56 101 LYS A CA 1
ATOM 825 C C . LYS A 1 101 ? -5.631 6.611 15.031 1.00 93.56 101 LYS A C 1
ATOM 827 O O . LYS A 1 101 ? -4.747 7.466 14.987 1.00 93.56 101 LYS A O 1
ATOM 832 N N . LYS A 1 102 ? -6.740 6.748 15.757 1.00 89.62 102 LYS A N 1
ATOM 833 C CA . LYS A 1 102 ? -6.955 7.870 16.684 1.00 89.62 102 LYS A CA 1
ATOM 834 C C . LYS A 1 102 ? -6.175 7.630 17.980 1.00 89.62 102 LYS A C 1
ATOM 836 O O . LYS A 1 102 ? -6.189 6.504 18.486 1.00 89.62 102 LYS A O 1
ATOM 841 N N . MET A 1 103 ? -5.466 8.651 18.460 1.00 80.62 103 MET A N 1
ATOM 842 C CA . MET A 1 103 ? -4.820 8.675 19.780 1.00 80.62 103 MET A CA 1
ATOM 843 C C . MET A 1 103 ? -5.552 9.600 20.737 1.00 80.62 103 MET A C 1
ATOM 845 O O . MET A 1 103 ? -6.153 10.582 20.252 1.00 80.62 103 MET A O 1
#

Radius of gyration: 15.6 Å; chains: 1; bounding box: 42×32×36 Å

Foldseek 3Di:
DPPPDPLVVQLVVVQVVCVPDQAAEDLDDPVNCSSHPDDPRYDYAAEWEDDPNDTDGDDVVSVVVVVVLVVVCVVVVDPDPVCSQVDAPPQFHDPPRYGYHYD

pLDDT: mean 88.7, std 9.13, range [42.09, 97.75]